Protein AF-A0A2G9QKN9-F1 (afdb_monomer)

Foldseek 3Di:
DDDDDDDDPPPPDDPDPPPPPPPPPPPPPLPQQLVLAADEDADAPCVVCVVDVPVVLVVQDFAFWGDDDDPVCNVLLCDLLNNHPVHDPVSVVVNSVVSCVVVVHDGDDLVPDPCSVVRPDDDDNGADDPPDATRWRADPVVRDIDHDPDPVSVVVRVD

Nearest PDB structures (foldseek):
  7odr-assembly1_M  TM=9.912E-01  e=1.711E-17  Homo sapiens
  7nsi-assembly1_BP  TM=9.929E-01  e=1.606E-17  Sus scrofa
  7po4-assembly1_M  TM=9.921E-01  e=2.665E-17  Homo sapiens
  8qu1-assembly1_M  TM=9.865E-01  e=8.329E-17  Homo sapiens
  7oi6-assembly1_M  TM=9.690E-01  e=7.006E-15  Homo sapiens

Solvent-accessible surface area (backbone atoms only — not comparable to full-atom values): 10171 Å² total; per-residue (Å²): 137,86,82,85,82,81,82,81,81,78,81,78,77,74,77,82,73,78,65,83,73,76,73,74,74,71,77,86,64,83,66,43,58,79,66,74,48,79,74,72,40,77,80,70,79,63,53,65,52,73,78,43,46,67,74,46,40,74,68,63,53,52,40,64,62,48,59,78,65,58,77,88,47,41,65,55,33,41,28,29,87,59,28,13,70,70,23,58,69,69,53,30,55,50,40,52,53,53,50,26,64,74,72,71,50,82,76,68,69,55,88,78,42,92,57,35,72,69,60,68,64,75,75,56,85,42,40,73,52,87,98,45,63,40,52,30,27,47,41,76,89,79,72,43,76,47,71,76,79,53,66,69,58,49,53,60,53,74,101

Organism: Aquarana catesbeiana (NCBI:txid8400)

pLDDT: mean 78.89, std 21.19, range [27.64, 96.06]

Radius of gyration: 26.91 Å; Cα contacts (8 Å, |Δi|>4): 156; chains: 1; bounding box: 87×77×47 Å

Structure (mmCIF, N/CA/C/O backbone):
data_AF-A0A2G9QKN9-F1
#
_entry.id   AF-A0A2G9QKN9-F1
#
loop_
_atom_site.group_PDB
_atom_site.id
_atom_site.type_symbol
_atom_site.label_atom_id
_atom_site.label_alt_id
_atom_site.label_comp_id
_atom_site.label_asym_id
_atom_site.label_entity_id
_atom_site.label_seq_id
_atom_site.pdbx_PDB_ins_code
_atom_site.Cartn_x
_atom_site.Cartn_y
_atom_site.Cartn_z
_atom_site.occupancy
_atom_site.B_iso_or_equiv
_atom_site.auth_seq_id
_atom_site.auth_comp_id
_atom_site.auth_asym_id
_atom_site.auth_atom_id
_atom_site.pdbx_PDB_model_num
ATOM 1 N N . MET A 1 1 ? -65.968 -63.679 -9.920 1.00 41.06 1 MET A N 1
ATOM 2 C CA . MET A 1 1 ? -64.923 -63.688 -10.962 1.00 41.06 1 MET A CA 1
ATOM 3 C C . MET A 1 1 ? -64.240 -62.343 -10.921 1.00 41.06 1 MET A C 1
ATOM 5 O O . MET A 1 1 ? -64.915 -61.335 -10.775 1.00 41.06 1 MET A O 1
ATOM 9 N N . GLU A 1 2 ? -62.922 -62.396 -10.865 1.00 38.06 2 GLU A N 1
ATOM 10 C CA . GLU A 1 2 ? -62.034 -61.396 -10.285 1.00 38.06 2 GLU A CA 1
ATOM 11 C C . GLU A 1 2 ? -61.838 -60.177 -11.191 1.00 38.06 2 GLU A C 1
ATOM 13 O O . GLU A 1 2 ? -61.747 -60.304 -12.410 1.00 38.06 2 GLU A O 1
ATOM 18 N N . MET A 1 3 ? -61.759 -58.997 -10.576 1.00 44.12 3 MET A N 1
ATOM 19 C CA . MET A 1 3 ? -61.307 -57.759 -11.209 1.00 44.12 3 MET A CA 1
ATOM 20 C C . MET A 1 3 ? -59.792 -57.645 -10.976 1.00 44.12 3 MET A C 1
ATOM 22 O O . MET A 1 3 ? -59.389 -57.596 -9.812 1.00 44.12 3 MET A O 1
ATOM 26 N N . PRO A 1 4 ? -58.938 -57.595 -12.012 1.00 44.91 4 PRO A N 1
ATOM 27 C CA . PRO A 1 4 ? -57.521 -57.314 -11.827 1.00 44.91 4 PRO A CA 1
ATOM 28 C C . PRO A 1 4 ? -57.275 -55.806 -11.693 1.00 44.91 4 PRO A C 1
ATOM 30 O O . PRO A 1 4 ? -57.721 -55.003 -12.513 1.00 44.91 4 PRO A O 1
ATOM 33 N N . GLY A 1 5 ? -56.561 -55.448 -10.626 1.00 40.72 5 GLY A N 1
ATOM 34 C CA . GLY A 1 5 ? -56.179 -54.087 -10.280 1.00 40.72 5 GLY A CA 1
ATOM 35 C C . GLY A 1 5 ? -55.154 -53.481 -11.237 1.00 40.72 5 GLY A C 1
ATOM 36 O O . GLY A 1 5 ? -54.143 -54.096 -11.573 1.00 40.72 5 GLY A O 1
ATOM 37 N N . SER A 1 6 ? -55.404 -52.234 -11.625 1.00 38.19 6 SER A N 1
ATOM 38 C CA . SER A 1 6 ? -54.417 -51.337 -12.214 1.00 38.19 6 SER A CA 1
ATOM 39 C C . SER A 1 6 ? -53.722 -50.563 -11.096 1.00 38.19 6 SER A C 1
ATOM 41 O O . SER A 1 6 ? -54.360 -49.874 -10.303 1.00 38.19 6 SER A O 1
ATOM 43 N N . MET A 1 7 ? -52.407 -50.741 -11.032 1.00 37.62 7 MET A N 1
ATOM 44 C CA . MET A 1 7 ? -51.486 -50.144 -10.075 1.00 37.62 7 MET A CA 1
ATOM 45 C C . MET A 1 7 ? -51.423 -48.620 -10.266 1.00 37.62 7 MET A C 1
ATOM 47 O O . MET A 1 7 ? -50.985 -48.142 -11.309 1.00 37.62 7 MET A O 1
ATOM 51 N N . GLU A 1 8 ? -51.835 -47.866 -9.249 1.00 38.75 8 GLU A N 1
ATOM 52 C CA . GLU A 1 8 ? -51.516 -46.443 -9.099 1.00 38.75 8 GLU A CA 1
ATOM 53 C C . GLU A 1 8 ? -50.019 -46.325 -8.770 1.00 38.75 8 GLU A C 1
ATOM 55 O O . GLU A 1 8 ? -49.565 -46.733 -7.698 1.00 38.75 8 GLU A O 1
ATOM 60 N N . ALA A 1 9 ? -49.227 -45.812 -9.713 1.00 37.78 9 ALA A N 1
ATOM 61 C CA . ALA A 1 9 ? -47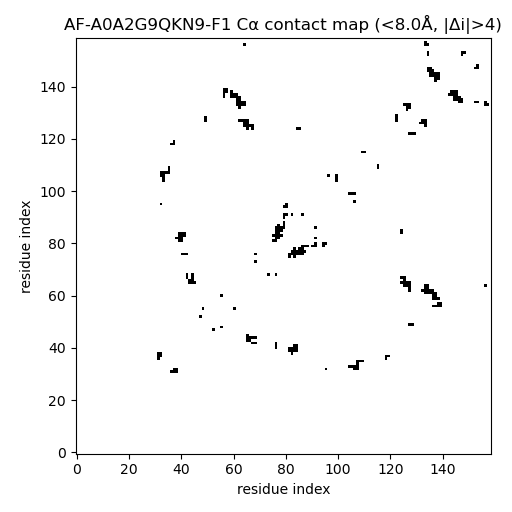.825 -45.490 -9.489 1.00 37.78 9 ALA A CA 1
ATOM 62 C C . ALA A 1 9 ? -47.736 -44.196 -8.667 1.00 37.78 9 ALA A C 1
ATOM 64 O O . ALA A 1 9 ? -47.775 -43.091 -9.208 1.00 37.78 9 ALA A O 1
ATOM 65 N N . GLY A 1 10 ? -47.618 -44.339 -7.347 1.00 34.16 10 GLY A N 1
ATOM 66 C CA . GLY A 1 10 ? -47.236 -43.248 -6.459 1.00 34.16 10 GLY A CA 1
ATOM 67 C C . GLY A 1 10 ? -45.831 -42.758 -6.806 1.00 34.16 10 GLY A C 1
ATOM 68 O O . GLY A 1 10 ? -44.840 -43.399 -6.466 1.00 34.16 10 GLY A O 1
ATOM 69 N N . LEU A 1 11 ? -45.740 -41.619 -7.490 1.00 35.31 11 LEU A N 1
ATOM 70 C CA . LEU A 1 11 ? -44.517 -40.823 -7.561 1.00 35.31 11 LEU A CA 1
ATOM 71 C C . LEU A 1 11 ? -44.328 -40.153 -6.198 1.00 35.31 11 LEU A C 1
ATOM 73 O O . LEU A 1 11 ? -44.856 -39.077 -5.923 1.00 35.31 11 LEU A O 1
ATOM 77 N N . GLU A 1 12 ? -43.599 -40.838 -5.327 1.00 33.47 12 GLU A N 1
ATOM 78 C CA . GLU A 1 12 ? -43.086 -40.289 -4.081 1.00 33.47 12 GLU A CA 1
ATOM 79 C C . GLU A 1 12 ? -42.063 -39.200 -4.443 1.00 33.47 12 GLU A C 1
ATOM 81 O O . GLU A 1 12 ? -40.955 -39.477 -4.901 1.00 33.47 12 GLU A O 1
ATOM 86 N N . VAL A 1 13 ? -42.477 -37.935 -4.343 1.00 44.78 13 VAL A N 1
ATOM 87 C CA . VAL A 1 13 ? -41.585 -36.788 -4.531 1.00 44.78 13 VAL A CA 1
ATOM 88 C C . VAL A 1 13 ? -40.641 -36.760 -3.324 1.00 44.78 13 VAL A C 1
ATOM 90 O O . VAL A 1 13 ? -41.127 -36.595 -2.201 1.00 44.78 13 VAL A O 1
ATOM 93 N N . PRO A 1 14 ? -39.318 -36.934 -3.495 1.00 42.03 14 PRO A N 1
ATOM 94 C CA . PRO A 1 14 ? -38.399 -36.879 -2.369 1.00 42.03 14 PRO A CA 1
ATOM 95 C C . PRO A 1 14 ? -38.423 -35.470 -1.754 1.00 42.03 14 PRO A C 1
ATOM 97 O O . PRO A 1 14 ? -38.566 -34.486 -2.490 1.00 42.03 14 PRO A O 1
ATOM 100 N N . PRO A 1 15 ? -38.284 -35.334 -0.421 1.00 39.28 15 PRO A N 1
ATOM 101 C CA . PRO A 1 15 ? -38.211 -34.027 0.211 1.00 39.28 15 PRO A CA 1
ATOM 102 C C . PRO A 1 15 ? -37.062 -33.236 -0.407 1.00 39.28 15 PRO A C 1
ATOM 104 O O . PRO A 1 15 ? -35.957 -33.759 -0.548 1.00 39.28 15 PRO A O 1
ATOM 107 N N . LEU A 1 16 ? -37.326 -31.977 -0.764 1.00 40.88 16 LEU A N 1
ATOM 108 C CA . LEU A 1 16 ? -36.292 -31.009 -1.105 1.00 40.88 16 LEU A CA 1
ATOM 109 C C . LEU A 1 16 ? -35.289 -30.979 0.049 1.00 40.88 16 LEU A C 1
ATOM 111 O O . LEU A 1 16 ? -35.569 -30.400 1.102 1.00 40.88 16 LEU A O 1
ATOM 115 N N . GLU A 1 17 ? -34.144 -31.635 -0.140 1.00 33.62 17 GLU A N 1
ATOM 116 C CA . GLU A 1 17 ? -33.001 -31.496 0.742 1.00 33.62 17 GLU A CA 1
ATOM 117 C C . GLU A 1 17 ? -32.676 -30.007 0.790 1.00 33.62 17 GLU A C 1
ATOM 119 O O . GLU A 1 17 ? -32.201 -29.408 -0.177 1.00 33.62 17 GLU A O 1
ATOM 124 N N . SER A 1 18 ? -33.000 -29.383 1.922 1.00 37.75 18 SER A N 1
ATOM 125 C CA . SER A 1 18 ? -32.500 -28.065 2.253 1.00 37.75 18 SER A CA 1
ATOM 126 C C . SER A 1 18 ? -30.984 -28.177 2.216 1.00 37.75 18 SER A C 1
ATOM 128 O O . SER A 1 18 ? -30.388 -28.789 3.110 1.00 37.75 18 SER A O 1
ATOM 130 N N . GLY A 1 19 ? -30.391 -27.647 1.145 1.00 35.16 19 GLY A N 1
ATOM 131 C CA . GLY A 1 19 ? -28.952 -27.630 0.947 1.00 35.16 19 GLY A CA 1
ATOM 132 C C . GLY A 1 19 ? -28.244 -27.100 2.195 1.00 35.16 19 GLY A C 1
ATOM 133 O O . GLY A 1 19 ? -28.862 -26.391 3.002 1.00 35.16 19 GLY A O 1
ATOM 134 N N . PRO A 1 20 ? -26.963 -27.454 2.393 1.00 34.56 20 PRO A N 1
ATOM 135 C CA . PRO A 1 20 ? -26.213 -27.030 3.561 1.00 34.56 20 PRO A CA 1
ATOM 136 C C . PRO A 1 20 ? -26.342 -25.517 3.670 1.00 34.56 20 PRO A C 1
ATOM 138 O O . PRO A 1 20 ? -25.863 -24.805 2.791 1.00 34.56 20 PRO A O 1
ATOM 141 N N . LYS A 1 21 ? -27.032 -25.041 4.717 1.00 35.66 21 LYS A N 1
ATOM 142 C CA . LYS A 1 21 ? -27.042 -23.626 5.081 1.00 35.66 21 LYS A CA 1
ATOM 143 C C . LYS A 1 21 ? -25.591 -23.205 5.042 1.00 35.66 21 LYS A C 1
ATOM 145 O O . LYS A 1 21 ? -24.803 -23.778 5.803 1.00 35.66 21 LYS A O 1
ATOM 150 N N . ASP A 1 22 ? -25.263 -22.313 4.109 1.00 31.72 22 ASP A N 1
ATOM 151 C CA . ASP A 1 22 ? -23.931 -21.762 3.950 1.00 31.72 22 ASP A CA 1
ATOM 152 C C . ASP A 1 22 ? -23.429 -21.473 5.350 1.00 31.72 22 ASP A C 1
ATOM 154 O O . ASP A 1 22 ? -23.999 -20.649 6.073 1.00 31.72 22 ASP A O 1
ATOM 158 N N . LYS A 1 23 ? -22.454 -22.274 5.793 1.00 29.70 23 LYS A N 1
ATOM 159 C CA . LYS A 1 23 ? -21.815 -22.053 7.075 1.00 29.70 23 LYS A CA 1
ATOM 160 C C . LYS A 1 23 ? -21.222 -20.671 6.926 1.00 29.70 23 LYS A C 1
ATOM 162 O O . LYS A 1 23 ? -20.197 -20.527 6.262 1.00 29.70 23 LYS A O 1
ATOM 167 N N . ALA A 1 24 ? -21.900 -19.674 7.492 1.00 30.64 24 ALA A N 1
ATOM 168 C CA . ALA A 1 24 ? -21.329 -18.376 7.744 1.00 30.64 24 ALA A CA 1
ATOM 169 C C . ALA A 1 24 ? -19.977 -18.681 8.374 1.00 30.64 24 ALA A C 1
ATOM 171 O O . ALA A 1 24 ? -19.898 -19.271 9.454 1.00 30.64 24 ALA A O 1
ATOM 172 N N . HIS A 1 25 ? -18.922 -18.442 7.602 1.00 32.69 25 HIS A N 1
ATOM 173 C CA . HIS A 1 25 ? -17.571 -18.626 8.067 1.00 32.69 25 HIS A CA 1
ATOM 174 C C . HIS A 1 25 ? -17.416 -17.591 9.169 1.00 32.69 25 HIS A C 1
ATOM 176 O O . HIS A 1 25 ? -17.259 -16.405 8.883 1.00 32.69 25 HIS A O 1
ATOM 182 N N . GLU A 1 26 ? -17.579 -18.023 10.420 1.00 27.64 26 GLU A N 1
ATOM 183 C CA . GLU A 1 26 ? -17.250 -17.198 11.570 1.00 27.64 26 GLU A CA 1
ATOM 184 C C . GLU A 1 26 ? -15.849 -16.629 11.324 1.00 27.64 26 GLU A C 1
ATOM 186 O O . GLU A 1 26 ? -14.930 -17.401 11.012 1.00 27.64 26 GLU A O 1
ATOM 191 N N . PRO A 1 27 ? -15.671 -15.299 11.394 1.00 37.28 27 PRO A N 1
ATOM 192 C CA . PRO A 1 27 ? -14.383 -14.701 11.113 1.00 37.28 27 PRO A CA 1
ATOM 193 C C . PRO A 1 27 ? -13.387 -15.253 12.130 1.00 37.28 27 PRO A C 1
ATOM 195 O O . PRO A 1 27 ? -13.551 -15.078 13.339 1.00 37.28 27 PRO A O 1
ATOM 198 N N . LYS A 1 28 ? -12.336 -15.929 11.660 1.00 35.56 28 LYS A N 1
ATOM 199 C CA . LYS A 1 28 ? -11.253 -16.473 12.499 1.00 35.56 28 LYS A CA 1
ATOM 200 C C . LYS A 1 28 ? -10.355 -15.374 13.109 1.00 35.56 28 LYS A C 1
ATOM 202 O O . LYS A 1 28 ? -9.220 -15.648 13.495 1.00 35.56 28 LYS A O 1
ATOM 207 N N . ASP A 1 29 ? -10.861 -14.151 13.233 1.00 46.59 29 ASP A N 1
ATOM 208 C CA . ASP A 1 29 ? -10.096 -12.922 13.468 1.00 46.59 29 ASP A CA 1
ATOM 209 C C . ASP A 1 29 ? -9.797 -12.655 14.955 1.00 46.59 29 ASP A C 1
ATOM 211 O O . ASP A 1 29 ? -8.996 -11.789 15.297 1.00 46.59 29 ASP A O 1
ATOM 215 N N . ASN A 1 30 ? -10.375 -13.431 15.875 1.00 46.06 30 ASN A N 1
ATOM 216 C CA . ASN A 1 30 ? -10.334 -13.100 17.306 1.00 46.06 30 ASN A CA 1
ATOM 217 C C . ASN A 1 30 ? -8.981 -13.369 18.006 1.00 46.06 30 ASN A C 1
ATOM 219 O O . ASN A 1 30 ? -8.830 -13.036 19.179 1.00 46.06 30 ASN A O 1
ATOM 223 N N . LYS A 1 31 ? -7.989 -13.980 17.339 1.00 48.22 31 LYS A N 1
ATOM 224 C CA . LYS A 1 31 ? -6.685 -14.332 17.955 1.00 48.22 31 LYS A CA 1
ATOM 225 C C . LYS A 1 31 ? -5.519 -13.416 17.573 1.00 48.22 31 LYS A C 1
ATOM 227 O O . LYS A 1 31 ? -4.433 -13.572 18.125 1.00 48.22 31 LYS A O 1
ATOM 232 N N . THR A 1 32 ? -5.687 -12.502 16.619 1.00 56.59 32 THR A N 1
ATOM 233 C CA . THR A 1 32 ? -4.574 -11.650 16.162 1.00 56.59 32 THR A CA 1
ATOM 234 C C . THR A 1 32 ? -4.328 -10.461 17.089 1.00 56.59 32 THR A C 1
ATOM 236 O O . THR A 1 32 ? -3.174 -10.138 17.363 1.00 56.59 32 THR A O 1
ATOM 239 N N . ASP A 1 33 ? -5.384 -9.867 17.649 1.00 58.69 33 ASP A N 1
ATOM 240 C CA . ASP A 1 33 ? -5.257 -8.674 18.505 1.00 58.69 33 ASP A CA 1
ATOM 241 C C . ASP A 1 33 ? -4.656 -8.972 19.871 1.00 58.69 33 ASP A C 1
ATOM 243 O O . ASP A 1 33 ? -3.989 -8.124 20.459 1.00 58.69 33 ASP A O 1
ATOM 247 N N . THR A 1 34 ? -4.855 -10.194 20.356 1.00 60.97 34 THR A N 1
ATOM 248 C CA . THR A 1 34 ? -4.303 -10.670 21.625 1.00 60.97 34 THR A CA 1
ATOM 249 C C . THR A 1 34 ? -2.793 -10.902 21.566 1.00 60.97 34 THR A C 1
ATOM 251 O O . THR A 1 34 ? -2.164 -11.017 22.611 1.00 60.97 34 THR A O 1
ATOM 254 N N . GLN A 1 35 ? -2.191 -10.946 20.370 1.00 64.50 35 GLN A N 1
ATOM 255 C CA . GLN A 1 35 ? -0.758 -11.204 20.165 1.00 64.50 35 GLN A CA 1
ATOM 256 C C . GLN A 1 35 ? 0.014 -9.989 19.627 1.00 64.50 35 GLN A C 1
ATOM 258 O O . GLN A 1 35 ? 1.051 -10.165 18.996 1.00 64.50 35 GLN A O 1
ATOM 263 N N . ASN A 1 36 ? -0.498 -8.771 19.832 1.00 66.62 36 ASN A N 1
ATOM 264 C CA . ASN A 1 36 ? 0.102 -7.530 19.328 1.00 66.62 36 ASN A CA 1
ATOM 265 C C . ASN A 1 36 ? 0.330 -7.510 17.801 1.00 66.62 36 ASN A C 1
ATOM 267 O O . ASN A 1 36 ? 1.303 -6.950 17.304 1.00 66.62 36 ASN A O 1
ATOM 271 N N . LYS A 1 37 ? -0.560 -8.149 17.030 1.00 75.44 37 LYS A N 1
ATOM 272 C CA . LYS A 1 37 ? -0.439 -8.224 15.566 1.00 75.44 37 LYS A CA 1
ATOM 273 C C . LYS A 1 37 ? -1.339 -7.196 14.898 1.00 75.44 37 LYS A C 1
ATOM 275 O O . LYS A 1 37 ? -2.512 -7.068 15.248 1.00 75.44 37 LYS A O 1
ATOM 280 N N . PHE A 1 38 ? -0.811 -6.512 13.885 1.00 78.44 38 PHE A N 1
ATOM 281 C CA . PHE A 1 38 ? -1.618 -5.686 12.992 1.00 78.44 38 PHE A CA 1
ATOM 282 C C . PHE A 1 38 ? -2.260 -6.570 11.916 1.00 78.44 38 PHE A C 1
ATOM 284 O O . PHE A 1 38 ? -1.590 -7.379 11.274 1.00 78.44 38 PHE A O 1
ATOM 291 N N . CYS A 1 39 ? -3.570 -6.439 11.728 1.00 76.62 39 CYS A N 1
ATOM 292 C CA . CYS A 1 39 ? -4.319 -7.178 10.718 1.00 76.62 39 CYS A CA 1
ATOM 293 C C . CYS A 1 39 ? -5.028 -6.177 9.811 1.00 76.62 39 CYS A C 1
ATOM 295 O O . CYS A 1 39 ? -5.717 -5.287 10.305 1.00 76.62 39 CYS A O 1
ATOM 297 N N . GLN A 1 40 ? -4.861 -6.329 8.500 1.00 82.56 40 GLN A N 1
ATOM 298 C CA . GLN A 1 40 ? -5.466 -5.458 7.502 1.00 82.56 40 GLN A CA 1
ATOM 299 C C . GLN A 1 40 ? -5.964 -6.298 6.333 1.00 82.56 40 GLN A C 1
ATOM 301 O O . GLN A 1 40 ? -5.249 -7.174 5.839 1.00 82.56 40 GLN A O 1
ATOM 306 N N . THR A 1 41 ? -7.174 -6.010 5.866 1.00 84.25 41 THR A N 1
ATOM 307 C CA . THR A 1 41 ? -7.735 -6.650 4.677 1.00 84.25 41 THR A CA 1
ATOM 308 C C . THR A 1 41 ? -7.439 -5.796 3.448 1.00 84.25 41 THR A C 1
ATOM 310 O O . THR A 1 41 ? -7.592 -4.577 3.462 1.00 84.25 41 THR A O 1
ATOM 313 N N . CYS A 1 42 ? -6.975 -6.426 2.369 1.00 84.44 42 CYS A N 1
ATOM 314 C CA . CYS A 1 42 ? -6.605 -5.750 1.128 1.00 84.44 42 CYS A CA 1
ATOM 315 C C . CYS A 1 42 ? -7.194 -6.494 -0.069 1.00 84.44 42 CYS A C 1
ATOM 317 O O . CYS A 1 42 ? -7.144 -7.724 -0.123 1.00 84.44 42 CYS A O 1
ATOM 319 N N . PHE A 1 43 ? -7.734 -5.744 -1.029 1.00 87.62 43 PHE A N 1
ATOM 320 C CA . PHE A 1 43 ? -8.170 -6.294 -2.304 1.00 87.62 43 PHE A CA 1
ATOM 321 C C . PHE A 1 43 ? -6.983 -6.445 -3.260 1.00 87.62 43 PHE A C 1
ATOM 323 O O . PHE A 1 43 ? -6.191 -5.518 -3.445 1.00 87.62 43 PHE A O 1
ATOM 330 N N . ILE A 1 44 ? -6.868 -7.611 -3.896 1.00 83.69 44 ILE A N 1
ATOM 331 C CA . ILE A 1 44 ? -5.792 -7.914 -4.841 1.00 83.69 44 ILE A CA 1
ATOM 332 C C . ILE A 1 44 ? -6.417 -8.362 -6.162 1.00 83.69 44 ILE A C 1
ATOM 334 O O . ILE A 1 44 ? -6.888 -9.486 -6.285 1.00 83.69 44 ILE A O 1
ATOM 338 N N . SER A 1 45 ? -6.377 -7.486 -7.166 1.00 75.50 45 SER A N 1
ATOM 339 C CA . SER A 1 45 ? -6.877 -7.773 -8.521 1.00 75.50 45 SER A CA 1
ATOM 340 C C . SER A 1 45 ? -5.928 -8.646 -9.349 1.00 75.50 45 SER A C 1
ATOM 342 O O . SER A 1 45 ? -6.372 -9.475 -10.131 1.00 75.50 45 SER A O 1
ATOM 344 N N . LEU A 1 46 ? -4.613 -8.484 -9.178 1.00 79.06 46 LEU A N 1
ATOM 345 C CA . LEU A 1 46 ? -3.575 -9.173 -9.957 1.00 79.06 46 LEU A CA 1
ATOM 346 C C . LEU A 1 46 ? -2.775 -10.139 -9.074 1.00 79.06 46 LEU A C 1
ATOM 348 O O . LEU A 1 46 ? -1.564 -9.986 -8.893 1.00 79.06 46 LEU A O 1
ATOM 352 N N . ALA A 1 47 ? -3.458 -11.126 -8.493 1.00 83.75 47 ALA A N 1
ATOM 353 C CA . ALA A 1 47 ? -2.851 -12.059 -7.542 1.00 83.75 47 ALA A CA 1
ATOM 354 C C . ALA A 1 47 ? -1.657 -12.828 -8.136 1.00 83.75 47 ALA A C 1
ATOM 356 O O . ALA A 1 47 ? -0.656 -13.035 -7.454 1.00 83.75 47 ALA A O 1
ATOM 357 N N . GLU A 1 48 ? -1.702 -13.169 -9.426 1.00 86.19 48 GLU A N 1
ATOM 358 C CA . GLU A 1 48 ? -0.634 -13.917 -10.102 1.00 86.19 48 GLU A CA 1
ATOM 359 C C . GLU A 1 48 ? 0.735 -13.226 -10.033 1.00 86.19 48 GLU A C 1
ATOM 361 O O . GLU A 1 48 ? 1.754 -13.891 -9.842 1.00 86.19 48 GLU A O 1
ATOM 366 N N . ILE A 1 49 ? 0.760 -11.894 -10.150 1.00 88.56 49 ILE A N 1
ATOM 367 C CA . ILE A 1 49 ? 1.995 -11.095 -10.114 1.00 88.56 49 ILE A CA 1
ATOM 368 C C . ILE A 1 49 ? 2.619 -11.135 -8.713 1.00 88.56 49 ILE A C 1
ATOM 370 O O . ILE A 1 49 ? 3.839 -11.194 -8.578 1.00 88.56 49 ILE A O 1
ATOM 374 N N . LEU A 1 50 ? 1.783 -11.137 -7.671 1.00 87.62 50 LEU A N 1
ATOM 375 C CA . LEU A 1 50 ? 2.217 -11.228 -6.277 1.00 87.62 50 LEU A CA 1
ATOM 376 C C . LEU A 1 50 ? 2.677 -12.639 -5.907 1.00 87.62 50 LEU A C 1
ATOM 378 O O . LEU A 1 50 ? 3.682 -12.788 -5.219 1.00 87.62 50 LEU A O 1
ATOM 382 N N . CYS A 1 51 ? 1.972 -13.669 -6.378 1.00 90.00 51 CYS A N 1
ATOM 383 C CA . CYS A 1 51 ? 2.320 -15.060 -6.097 1.00 90.00 51 CYS A CA 1
ATOM 384 C C . CYS A 1 51 ? 3.585 -15.509 -6.840 1.00 90.00 51 CYS A C 1
ATOM 386 O O . CYS A 1 51 ? 4.356 -16.308 -6.314 1.00 90.00 51 CYS A O 1
ATOM 388 N N . LYS A 1 52 ? 3.799 -15.026 -8.072 1.00 91.44 52 LYS A N 1
ATOM 389 C CA . L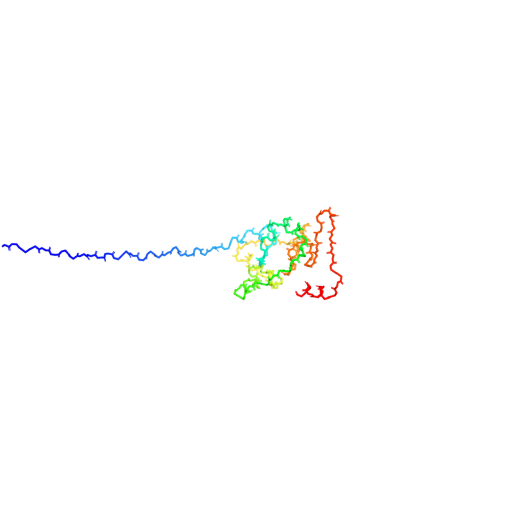YS A 1 52 ? 4.934 -15.406 -8.925 1.00 91.44 52 LYS A CA 1
ATOM 390 C C . LYS A 1 52 ? 5.644 -14.155 -9.469 1.00 91.44 52 LYS A C 1
ATOM 392 O O . LYS A 1 52 ? 5.539 -13.860 -10.663 1.00 91.44 52 LYS A O 1
ATOM 397 N N . PRO A 1 53 ? 6.414 -13.439 -8.627 1.00 91.31 53 PRO A N 1
ATOM 398 C CA . PRO A 1 53 ? 7.064 -12.191 -9.026 1.00 91.31 53 PRO A CA 1
ATOM 399 C C . PRO A 1 53 ? 8.246 -12.408 -9.981 1.00 91.31 53 PRO A C 1
ATOM 401 O O . PRO A 1 53 ? 8.439 -11.632 -10.914 1.00 91.31 53 PRO A O 1
ATOM 404 N N . VAL A 1 54 ? 9.017 -13.490 -9.814 1.00 91.31 54 VAL A N 1
ATOM 405 C CA . VAL A 1 54 ? 10.220 -13.748 -10.631 1.00 91.31 54 VAL A CA 1
ATOM 406 C C . VAL A 1 54 ? 9.881 -13.894 -12.124 1.00 91.31 54 VAL A C 1
ATOM 408 O O . VAL A 1 54 ? 10.459 -13.159 -12.928 1.00 91.31 54 VAL A O 1
ATOM 411 N N . PRO A 1 55 ? 8.899 -14.728 -12.535 1.00 92.31 55 PRO A N 1
ATOM 412 C CA . PRO A 1 55 ? 8.485 -14.791 -13.936 1.00 92.31 55 PRO A CA 1
ATOM 413 C C . PRO A 1 55 ? 7.874 -13.491 -14.467 1.00 92.31 55 PRO A C 1
ATOM 415 O O . PRO A 1 55 ? 7.774 -13.324 -15.679 1.00 92.31 55 PRO A O 1
ATOM 418 N N . PHE A 1 56 ? 7.392 -12.594 -13.604 1.00 91.81 56 PHE A N 1
ATOM 419 C CA . PHE A 1 56 ? 6.890 -11.286 -14.023 1.00 91.81 56 PHE A CA 1
ATOM 420 C C . PHE A 1 56 ? 8.047 -10.327 -14.330 1.00 91.81 56 PHE A C 1
ATOM 422 O O . PHE A 1 56 ? 8.072 -9.744 -15.413 1.00 91.81 56 PHE A O 1
ATOM 429 N N . PHE A 1 57 ? 9.042 -10.229 -13.444 1.00 92.12 57 PHE A N 1
ATOM 430 C CA . PHE A 1 57 ? 10.201 -9.355 -13.652 1.00 92.12 57 PHE A CA 1
ATOM 431 C C . PHE A 1 57 ? 11.057 -9.774 -14.852 1.00 92.12 57 PHE A C 1
ATOM 433 O O . PHE A 1 57 ? 11.562 -8.915 -15.568 1.00 92.12 57 PHE A O 1
ATOM 440 N N . MET A 1 58 ? 11.126 -11.073 -15.163 1.00 91.19 58 MET A N 1
ATOM 441 C CA . MET A 1 58 ? 11.799 -11.564 -16.376 1.00 91.19 58 MET A CA 1
ATOM 442 C C . MET A 1 58 ? 11.155 -11.078 -17.684 1.00 91.19 58 MET A C 1
ATOM 444 O O . MET A 1 58 ? 11.815 -11.057 -18.717 1.00 91.19 58 MET A O 1
ATOM 448 N N . ARG A 1 59 ? 9.882 -10.658 -17.667 1.00 90.69 59 ARG A N 1
ATOM 449 C CA . ARG A 1 59 ? 9.204 -10.116 -18.859 1.00 90.69 59 ARG A CA 1
ATOM 450 C C . ARG A 1 59 ? 9.587 -8.663 -19.152 1.00 90.69 59 ARG A C 1
ATOM 452 O O . ARG A 1 59 ? 9.150 -8.141 -20.172 1.00 90.69 59 ARG A O 1
ATOM 459 N N . GLY A 1 60 ? 10.314 -7.992 -18.252 1.00 89.38 60 GLY A N 1
ATOM 460 C CA . GLY A 1 60 ? 10.718 -6.591 -18.420 1.00 89.38 60 GLY A CA 1
ATOM 461 C C . GLY A 1 60 ? 9.554 -5.594 -18.437 1.00 89.38 60 GLY A C 1
ATOM 462 O O . GLY A 1 60 ? 9.699 -4.487 -18.947 1.00 89.38 60 GLY A O 1
ATOM 463 N N . LYS A 1 61 ? 8.382 -5.973 -17.910 1.00 91.75 61 LYS A N 1
ATOM 464 C CA . LYS A 1 61 ? 7.216 -5.082 -17.833 1.00 91.75 61 LYS A CA 1
ATOM 465 C C . LYS A 1 61 ? 7.312 -4.165 -16.604 1.00 91.75 61 LYS A C 1
ATOM 467 O O . LYS A 1 61 ? 7.788 -4.618 -15.560 1.00 91.75 61 LYS A O 1
ATOM 472 N N . PRO A 1 62 ? 6.834 -2.908 -16.690 1.00 93.19 62 PRO A N 1
ATOM 473 C CA 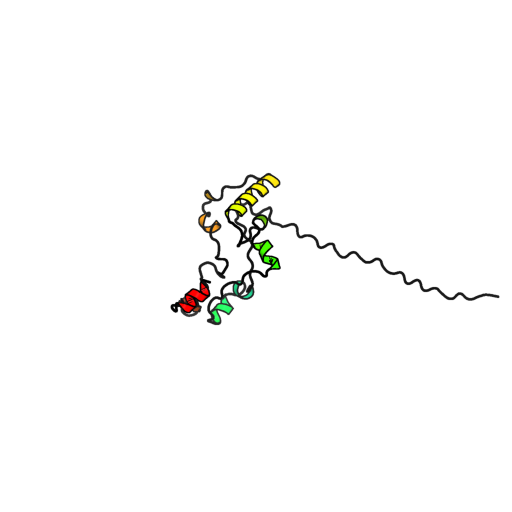. PRO A 1 62 ? 6.733 -2.039 -15.524 1.00 93.19 62 PRO A CA 1
ATOM 474 C C . PRO A 1 62 ? 5.724 -2.600 -14.520 1.00 93.19 62 PRO A C 1
ATOM 476 O O . PRO A 1 62 ? 4.738 -3.236 -14.899 1.00 93.19 62 PRO A O 1
ATOM 479 N N . ILE A 1 63 ? 5.962 -2.351 -13.233 1.00 93.38 63 ILE A N 1
ATOM 480 C CA . ILE A 1 63 ? 5.059 -2.769 -12.157 1.00 93.38 63 ILE A CA 1
ATOM 481 C C . ILE A 1 63 ? 3.710 -2.050 -12.329 1.00 93.38 63 ILE A C 1
ATOM 483 O O . ILE A 1 63 ? 3.675 -0.818 -12.279 1.00 93.38 63 ILE A O 1
ATOM 487 N N . PRO A 1 64 ? 2.591 -2.773 -12.505 1.00 92.69 64 PRO A N 1
ATOM 488 C CA . PRO A 1 64 ? 1.282 -2.146 -12.610 1.00 92.69 64 PRO A CA 1
ATOM 489 C C . PRO A 1 64 ? 0.810 -1.629 -11.246 1.00 92.69 64 PRO A C 1
ATOM 491 O O . PRO A 1 64 ? 1.166 -2.173 -10.196 1.00 92.69 64 PRO A O 1
ATOM 494 N N . LYS A 1 65 ? -0.046 -0.604 -11.262 1.00 91.75 65 LYS A N 1
ATOM 495 C CA . LYS A 1 65 ? -0.780 -0.163 -10.071 1.00 91.75 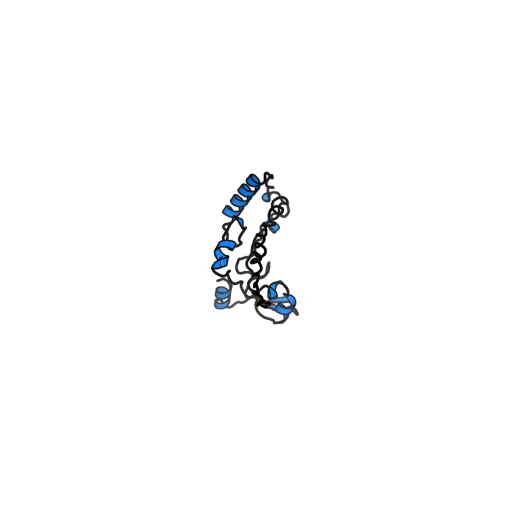65 LYS A CA 1
ATOM 496 C C . LYS A 1 65 ? -1.972 -1.079 -9.789 1.00 91.75 65 LYS A C 1
ATOM 498 O O . LYS A 1 65 ? -2.571 -1.631 -10.711 1.00 91.75 65 LYS A O 1
ATOM 503 N N . ARG A 1 66 ? -2.330 -1.236 -8.513 1.00 90.38 66 ARG A N 1
ATOM 504 C CA . ARG A 1 66 ? -3.518 -1.995 -8.100 1.00 90.38 66 ARG A CA 1
ATOM 505 C C . ARG A 1 66 ? -4.798 -1.293 -8.541 1.00 90.38 66 ARG A C 1
ATOM 507 O O . ARG A 1 66 ? -4.948 -0.073 -8.408 1.00 90.38 66 ARG A O 1
ATOM 514 N N . MET A 1 67 ? -5.747 -2.099 -9.002 1.00 89.69 67 MET A N 1
ATOM 515 C CA . MET A 1 67 ? -7.120 -1.653 -9.217 1.00 89.69 67 MET A CA 1
ATOM 516 C C . MET A 1 67 ? -7.872 -1.602 -7.887 1.00 89.69 67 MET A C 1
ATOM 518 O O . MET A 1 67 ? -7.590 -2.392 -6.982 1.00 89.69 67 MET A O 1
ATOM 522 N N . LEU A 1 68 ? -8.815 -0.666 -7.789 1.00 89.88 68 LEU A N 1
ATOM 523 C CA . LEU A 1 68 ? -9.754 -0.609 -6.672 1.00 89.88 68 LEU A CA 1
ATOM 524 C C . LEU A 1 68 ? -10.699 -1.820 -6.719 1.00 89.88 68 LEU A C 1
ATOM 526 O O . LEU A 1 68 ? -10.868 -2.416 -7.789 1.00 89.88 68 LEU A O 1
ATOM 530 N N . PRO A 1 69 ? -11.287 -2.202 -5.576 1.00 92.19 69 PRO A N 1
ATOM 531 C CA . PRO A 1 69 ? -12.311 -3.228 -5.537 1.00 92.19 69 PRO A CA 1
ATOM 532 C C . PRO A 1 69 ? -13.518 -2.836 -6.400 1.00 92.19 69 PRO A C 1
ATOM 534 O O . PRO A 1 69 ? -13.780 -1.643 -6.584 1.00 92.19 69 PRO A O 1
ATOM 537 N N . PRO A 1 70 ? -14.264 -3.829 -6.912 1.00 92.38 70 PRO A N 1
ATOM 538 C CA . PRO A 1 70 ? -15.568 -3.589 -7.521 1.00 92.38 70 PRO A CA 1
ATOM 539 C C . PRO A 1 70 ? -16.536 -2.995 -6.490 1.00 92.38 70 PRO A C 1
ATOM 541 O O . PRO A 1 70 ? -16.352 -3.183 -5.285 1.00 92.38 70 PRO A O 1
ATOM 544 N N . GLU A 1 71 ? -17.572 -2.305 -6.967 1.00 92.31 71 GLU A N 1
ATOM 545 C CA . GLU A 1 71 ? -18.508 -1.522 -6.146 1.00 92.31 71 GLU A CA 1
ATOM 546 C C . GLU A 1 71 ? -19.112 -2.320 -4.980 1.00 92.31 71 GLU A C 1
ATOM 548 O O . GLU A 1 71 ? -19.129 -1.840 -3.844 1.00 92.31 71 GLU A O 1
ATOM 553 N N . ASP A 1 72 ? -19.476 -3.580 -5.225 1.00 92.44 72 ASP A N 1
ATOM 554 C CA . ASP A 1 72 ? -20.039 -4.488 -4.218 1.00 92.44 72 ASP A CA 1
ATOM 555 C C . ASP A 1 72 ? -19.107 -4.708 -3.015 1.00 92.44 72 ASP A C 1
ATOM 557 O O . ASP A 1 72 ? -19.559 -4.871 -1.880 1.00 92.44 72 ASP A O 1
ATOM 561 N N . LEU A 1 73 ? -17.790 -4.683 -3.247 1.00 91.69 73 LEU A N 1
ATOM 562 C CA . LEU A 1 73 ? -16.767 -4.939 -2.233 1.00 91.69 73 LEU A CA 1
ATOM 563 C C . LEU A 1 73 ? -16.205 -3.661 -1.605 1.00 91.69 73 LEU A C 1
ATOM 565 O O . LEU A 1 73 ? -15.522 -3.747 -0.584 1.00 91.69 73 LEU A O 1
ATOM 569 N N . VAL A 1 74 ? -16.491 -2.477 -2.160 1.00 92.12 74 VAL A N 1
ATOM 570 C CA . VAL A 1 74 ? -16.001 -1.200 -1.608 1.00 92.12 74 VAL A CA 1
ATOM 571 C C . VAL A 1 74 ? -16.428 -1.057 -0.150 1.00 92.12 74 VAL A C 1
ATOM 573 O O . VAL A 1 74 ? -15.588 -0.814 0.711 1.00 92.12 74 VAL A O 1
ATOM 576 N N . LYS A 1 75 ? -17.709 -1.314 0.151 1.00 92.75 75 LYS A N 1
ATOM 577 C CA . LYS A 1 75 ? -18.254 -1.223 1.516 1.00 92.75 75 LYS A CA 1
ATOM 578 C C . LYS A 1 75 ? -17.481 -2.093 2.507 1.00 92.75 75 LYS A C 1
ATOM 580 O O . LYS A 1 75 ? -17.203 -1.650 3.613 1.00 92.75 75 LYS A O 1
ATOM 585 N N . TYR A 1 76 ? -17.085 -3.294 2.091 1.00 93.19 76 TYR A N 1
ATOM 586 C CA . TYR A 1 76 ? -16.328 -4.220 2.930 1.00 93.19 76 TYR A CA 1
ATOM 587 C C . TYR A 1 76 ? -14.912 -3.710 3.235 1.00 93.19 76 TYR A C 1
ATOM 589 O O . TYR A 1 76 ? -14.457 -3.784 4.371 1.00 93.19 76 TYR A O 1
ATOM 597 N N . TYR A 1 77 ? -14.208 -3.168 2.235 1.00 93.12 77 TYR A N 1
ATOM 598 C CA . TYR A 1 77 ? -12.830 -2.684 2.398 1.00 93.12 77 TYR A CA 1
ATOM 599 C C . TYR A 1 77 ? -12.719 -1.257 2.958 1.00 93.12 77 TYR A C 1
ATOM 601 O O . TYR A 1 77 ? -11.609 -0.822 3.276 1.00 93.12 77 TYR A O 1
ATOM 609 N N . THR A 1 78 ? -13.835 -0.541 3.083 1.00 93.44 78 THR A N 1
ATOM 610 C CA . THR A 1 78 ? -13.938 0.748 3.787 1.00 93.44 78 THR A CA 1
ATOM 611 C C . THR A 1 78 ? -14.371 0.577 5.249 1.00 93.44 78 THR A C 1
ATOM 613 O O . THR A 1 78 ? -14.202 1.494 6.050 1.00 93.44 78 THR A O 1
ATOM 616 N N . ASP A 1 79 ? -14.892 -0.593 5.624 1.00 92.81 79 ASP A N 1
ATOM 617 C CA . ASP A 1 79 ? -15.333 -0.877 6.988 1.00 92.81 79 ASP A CA 1
ATOM 618 C C . ASP A 1 79 ? -14.145 -1.042 7.960 1.00 92.81 79 ASP A C 1
ATOM 620 O O . ASP A 1 79 ? -13.190 -1.794 7.720 1.00 92.81 79 ASP A O 1
ATOM 624 N N . ALA A 1 80 ? -14.221 -0.334 9.088 1.00 92.69 80 ALA A N 1
ATOM 625 C CA . ALA A 1 80 ? -13.228 -0.370 10.152 1.00 92.69 80 ALA A CA 1
ATOM 626 C C . ALA A 1 80 ? -13.272 -1.683 10.946 1.00 92.69 80 ALA A C 1
ATOM 628 O O . ALA A 1 80 ? -12.219 -2.177 11.358 1.00 92.69 80 ALA A O 1
ATOM 629 N N . GLU A 1 81 ? -14.449 -2.301 11.100 1.00 90.25 81 GLU A N 1
ATOM 630 C CA . GLU A 1 81 ? -14.585 -3.594 11.785 1.00 90.25 81 GLU A CA 1
ATOM 631 C C . GLU A 1 81 ? -13.867 -4.710 11.018 1.00 90.25 81 GLU A C 1
ATOM 633 O O . GLU A 1 81 ? -13.257 -5.602 11.611 1.00 90.25 81 GLU A O 1
ATOM 638 N N . LYS A 1 82 ? -13.880 -4.623 9.682 1.00 89.56 82 LYS A N 1
ATOM 639 C CA . LYS A 1 82 ? -13.167 -5.530 8.767 1.00 89.56 82 LYS A CA 1
ATOM 640 C C . LYS A 1 82 ? -11.706 -5.144 8.551 1.00 89.56 82 LYS A C 1
ATOM 642 O O . LYS A 1 82 ? -11.009 -5.804 7.776 1.00 89.56 82 LYS A O 1
ATOM 647 N N . ARG A 1 83 ? -11.235 -4.084 9.222 1.00 89.88 83 ARG A N 1
ATOM 648 C CA . ARG A 1 83 ? -9.861 -3.556 9.131 1.00 89.88 83 ARG A CA 1
ATOM 649 C C . ARG A 1 83 ? -9.465 -3.310 7.682 1.00 89.88 83 ARG A C 1
ATOM 651 O O . ARG A 1 83 ? -8.381 -3.694 7.230 1.00 89.88 83 ARG A O 1
ATOM 658 N N . GLY A 1 84 ? -10.405 -2.733 6.945 1.00 91.81 84 GLY A N 1
ATOM 659 C CA . GLY A 1 84 ? -10.262 -2.449 5.537 1.00 91.81 84 GLY A CA 1
ATOM 660 C C . GLY A 1 84 ? -9.081 -1.526 5.261 1.00 91.81 84 GLY A C 1
ATOM 661 O O . GLY A 1 84 ? -8.814 -0.582 6.004 1.00 91.81 84 GLY A O 1
ATOM 662 N N . TYR A 1 85 ? -8.347 -1.780 4.181 1.00 90.81 85 TYR A N 1
ATOM 663 C CA . TYR A 1 85 ? -7.234 -0.912 3.797 1.00 90.81 85 TYR A CA 1
ATOM 664 C C . TYR A 1 85 ? -7.643 0.488 3.324 1.00 90.81 85 TYR A C 1
ATOM 666 O O . TYR A 1 85 ? -6.784 1.364 3.262 1.00 90.81 85 TYR A O 1
ATOM 674 N N . LEU A 1 86 ? -8.927 0.692 3.013 1.00 91.69 86 LEU A N 1
ATOM 675 C CA . LEU A 1 86 ? -9.514 1.994 2.695 1.00 91.69 86 LEU A CA 1
ATOM 676 C C . LEU A 1 86 ? -10.247 2.611 3.900 1.00 91.69 86 LEU A C 1
ATOM 678 O O . LEU A 1 86 ? -10.866 3.659 3.750 1.00 91.69 86 LEU A O 1
ATOM 682 N N . ALA A 1 87 ? -10.226 1.959 5.067 1.00 93.06 87 ALA A N 1
ATOM 683 C CA . ALA A 1 87 ? -10.885 2.448 6.272 1.00 93.06 87 ALA A CA 1
ATOM 684 C C . ALA A 1 87 ? -10.051 3.524 6.985 1.00 93.06 87 ALA A C 1
ATOM 686 O O . ALA A 1 87 ? -8.816 3.516 6.943 1.00 93.06 87 ALA A O 1
ATOM 687 N N . ASP A 1 88 ? -10.733 4.411 7.711 1.00 91.81 88 ASP A N 1
ATOM 688 C CA . ASP A 1 88 ? -10.077 5.433 8.524 1.00 91.81 88 ASP A CA 1
ATOM 689 C C . ASP A 1 88 ? -9.279 4.781 9.669 1.00 91.81 88 ASP A C 1
ATOM 691 O O . ASP A 1 88 ? -9.850 4.018 10.456 1.00 91.81 88 ASP A O 1
ATOM 695 N N . PRO A 1 89 ? -7.982 5.101 9.841 1.00 89.62 89 PRO A N 1
ATOM 696 C CA . PRO A 1 89 ? -7.144 4.465 10.860 1.00 89.62 89 PRO A CA 1
ATOM 697 C C . PRO A 1 89 ? -7.665 4.694 12.285 1.00 89.62 89 PRO A C 1
ATOM 699 O O . PRO A 1 89 ? -7.596 3.788 13.108 1.00 89.62 89 PRO A O 1
ATOM 702 N N . ILE A 1 90 ? -8.250 5.866 12.550 1.00 91.06 90 ILE A N 1
ATOM 703 C CA . ILE A 1 90 ? -8.810 6.228 13.860 1.00 91.06 90 ILE A CA 1
ATOM 704 C C . ILE A 1 90 ? -9.988 5.310 14.216 1.00 91.06 90 ILE A C 1
ATOM 706 O O . ILE A 1 90 ? -10.042 4.759 15.314 1.00 91.06 90 ILE A O 1
ATOM 710 N N . LYS A 1 91 ? -10.895 5.075 13.260 1.00 93.56 91 LYS A N 1
ATOM 711 C CA . LYS A 1 91 ? -12.057 4.194 13.454 1.00 93.56 91 LYS A CA 1
ATOM 712 C C . LYS A 1 91 ? -11.641 2.736 13.637 1.00 93.56 91 LYS A C 1
ATOM 714 O O . LYS A 1 91 ? -12.281 2.005 14.384 1.00 93.56 91 LYS A O 1
ATOM 719 N N . VAL A 1 92 ? -10.556 2.309 12.984 1.00 91.00 92 VAL A N 1
ATOM 720 C CA . VAL A 1 92 ? -9.992 0.964 13.184 1.00 91.00 92 VAL A CA 1
ATOM 721 C C . VAL A 1 92 ? -9.515 0.786 14.628 1.00 91.00 92 VAL A C 1
ATOM 723 O O . VAL A 1 92 ? -9.774 -0.255 15.230 1.00 91.00 92 VAL A O 1
ATOM 726 N N . ASP A 1 93 ? -8.878 1.795 15.224 1.00 89.56 93 ASP A N 1
ATOM 727 C CA . ASP A 1 93 ? -8.445 1.726 16.624 1.00 89.56 93 ASP A CA 1
ATOM 728 C C . ASP A 1 93 ? -9.620 1.746 17.614 1.00 89.56 93 ASP A C 1
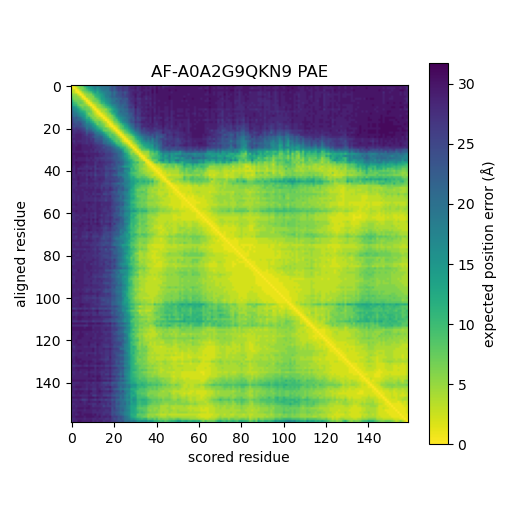ATOM 730 O O . ASP A 1 93 ? -9.585 1.052 18.633 1.00 89.56 93 ASP A O 1
ATOM 734 N N . GLU A 1 94 ? -10.694 2.478 17.310 1.00 92.12 94 GLU A N 1
ATOM 735 C CA . GLU A 1 94 ? -11.945 2.426 18.079 1.00 92.12 94 GLU A CA 1
ATOM 736 C C . GLU A 1 94 ? -12.597 1.039 18.013 1.00 92.12 94 GLU A C 1
ATOM 738 O O . GLU A 1 94 ? -12.935 0.468 19.054 1.00 92.12 94 GLU A O 1
ATOM 743 N N . ALA A 1 95 ? -12.691 0.452 16.816 1.00 91.56 95 ALA A N 1
ATOM 744 C CA . ALA A 1 95 ? -13.225 -0.894 16.619 1.00 91.56 95 ALA A CA 1
ATOM 745 C C . ALA A 1 95 ? -12.413 -1.947 17.395 1.00 91.56 95 ALA A C 1
ATOM 747 O O . ALA A 1 95 ? -12.980 -2.863 17.992 1.00 91.56 95 ALA A O 1
ATOM 748 N N . ARG A 1 96 ? -11.083 -1.792 17.477 1.00 89.56 96 ARG A N 1
ATOM 749 C CA . ARG A 1 96 ? -10.216 -2.663 18.293 1.00 89.56 96 ARG A CA 1
ATOM 750 C C . ARG A 1 96 ? -10.525 -2.565 19.788 1.00 89.56 96 ARG A C 1
ATOM 752 O O . ARG A 1 96 ? -10.550 -3.590 20.467 1.00 89.56 96 ARG A O 1
ATOM 759 N N . LYS A 1 97 ? -10.803 -1.364 20.307 1.00 91.00 97 LYS A N 1
ATOM 760 C CA . LYS A 1 97 ? -11.211 -1.167 21.713 1.00 91.00 97 LYS A CA 1
ATOM 761 C C . LYS A 1 97 ? -1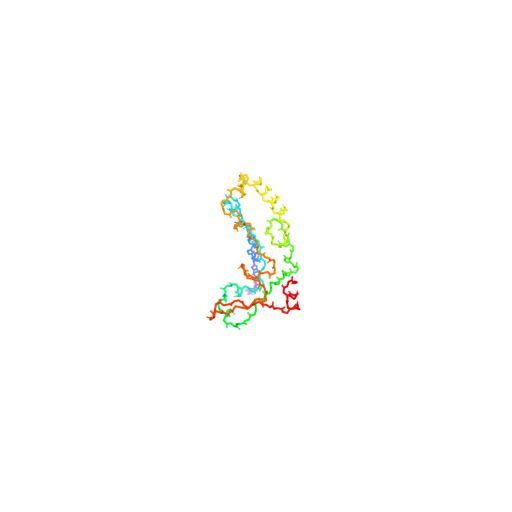2.578 -1.789 21.997 1.00 91.00 97 LYS A C 1
ATOM 763 O O . LYS A 1 97 ? -12.747 -2.451 23.018 1.00 91.00 97 LYS A O 1
ATOM 768 N N . GLN A 1 98 ? -13.536 -1.617 21.086 1.00 91.81 98 GLN A N 1
ATOM 769 C CA . GLN A 1 98 ? -14.865 -2.227 21.198 1.00 91.81 98 GLN A CA 1
ATOM 770 C C . GLN A 1 98 ? -14.788 -3.759 21.184 1.00 91.81 98 GLN A C 1
ATOM 772 O O . GLN A 1 98 ? -15.464 -4.421 21.972 1.00 91.81 98 GLN A O 1
ATOM 777 N N . LEU A 1 99 ? -13.924 -4.328 20.339 1.00 89.75 99 LEU A N 1
ATOM 778 C CA . LEU A 1 99 ? -13.704 -5.770 20.258 1.00 89.75 99 LEU A CA 1
ATOM 779 C C . LEU A 1 99 ? -13.063 -6.316 21.545 1.00 89.75 99 LEU A C 1
ATOM 781 O O . LEU A 1 99 ? -13.523 -7.330 22.072 1.00 89.75 99 LEU A O 1
ATOM 785 N N . ALA A 1 100 ? -12.080 -5.604 22.105 1.00 90.06 100 ALA A N 1
ATOM 786 C CA . ALA A 1 100 ? -11.477 -5.938 23.396 1.00 90.06 100 ALA A CA 1
ATOM 787 C C . ALA A 1 100 ? -12.507 -5.943 24.537 1.00 90.06 100 ALA A C 1
ATOM 789 O O . ALA A 1 100 ? -12.545 -6.889 25.324 1.00 90.06 100 ALA A O 1
ATOM 790 N N . LEU A 1 101 ? -13.400 -4.947 24.575 1.00 91.19 101 LEU A N 1
ATOM 791 C CA . LEU A 1 101 ? -14.487 -4.883 25.555 1.00 91.19 101 LEU A CA 1
ATOM 792 C C . LEU A 1 101 ? -15.492 -6.032 25.378 1.00 91.19 101 LEU A C 1
ATOM 794 O O . LEU A 1 101 ? -15.927 -6.621 26.363 1.00 91.19 101 LEU A O 1
ATOM 798 N N . LYS A 1 102 ? -15.832 -6.381 24.131 1.00 92.50 102 LYS A N 1
ATOM 799 C CA . LYS A 1 102 ? -16.782 -7.457 23.806 1.00 92.50 102 LYS A CA 1
ATOM 800 C C . LYS A 1 102 ? -16.287 -8.839 24.242 1.00 92.50 102 LYS A C 1
ATOM 802 O O . LYS A 1 102 ? -17.087 -9.643 24.710 1.00 92.50 102 LYS A O 1
ATOM 807 N N . TYR A 1 103 ? -14.996 -9.123 24.062 1.00 89.56 103 TYR A N 1
ATOM 808 C CA . TYR A 1 103 ? -14.409 -10.438 24.355 1.00 89.56 103 TYR A CA 1
ATOM 809 C C . TYR A 1 103 ? -13.622 -10.494 25.675 1.00 89.56 103 TYR A C 1
ATOM 811 O O . TYR A 1 103 ? -13.154 -11.566 26.051 1.00 89.56 103 TYR A O 1
ATOM 819 N N . GLY A 1 104 ? -13.487 -9.373 26.388 1.00 89.12 104 GLY A N 1
ATOM 820 C CA . GLY A 1 104 ? -12.923 -9.323 27.738 1.00 89.12 104 GLY A CA 1
ATOM 821 C C . GLY A 1 104 ? -11.408 -9.521 27.820 1.00 89.12 104 GLY A C 1
ATOM 822 O O . GLY A 1 104 ? -10.925 -10.017 28.836 1.00 89.12 104 GLY A O 1
ATOM 823 N N . TYR A 1 105 ? -10.646 -9.157 26.782 1.00 87.81 105 TYR A N 1
ATOM 824 C CA . TYR A 1 105 ? -9.178 -9.188 26.832 1.00 87.81 105 TYR A CA 1
ATOM 825 C C . TYR A 1 105 ? -8.581 -7.787 26.994 1.00 87.81 105 TYR A C 1
ATOM 827 O O . TYR A 1 105 ? -9.153 -6.785 26.568 1.00 87.81 105 TYR A O 1
ATOM 835 N N . ILE A 1 106 ? -7.394 -7.722 27.599 1.00 86.56 106 ILE A N 1
ATOM 836 C CA . ILE A 1 106 ? -6.637 -6.476 27.745 1.00 86.56 106 ILE A CA 1
ATOM 837 C C . ILE A 1 106 ? -5.940 -6.190 26.415 1.00 86.56 106 ILE A C 1
ATOM 839 O O . ILE A 1 106 ? -5.170 -7.017 25.926 1.00 86.56 106 ILE A O 1
ATOM 843 N N . LEU A 1 107 ? -6.220 -5.030 25.820 1.00 85.94 107 LEU A N 1
ATOM 844 C CA . LEU A 1 107 ? -5.589 -4.617 24.570 1.00 85.94 107 LEU A CA 1
ATOM 845 C C . LEU A 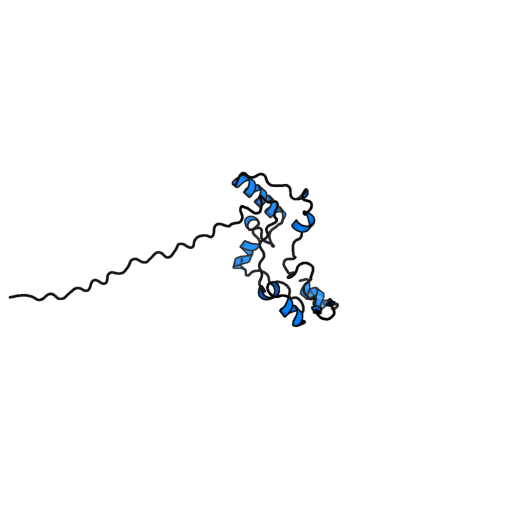1 107 ? -4.117 -4.238 24.837 1.00 85.94 107 LEU A C 1
ATOM 847 O O . LEU A 1 107 ? -3.882 -3.318 25.626 1.00 85.94 107 LEU A O 1
ATOM 851 N N . PRO A 1 108 ? -3.132 -4.912 24.211 1.00 86.88 108 PRO A N 1
ATOM 852 C CA . PRO A 1 108 ? -1.732 -4.541 24.359 1.00 86.88 108 PRO A CA 1
ATOM 853 C C . PRO A 1 108 ? -1.447 -3.202 23.672 1.00 86.88 108 PRO A C 1
ATOM 855 O O . PRO A 1 108 ? -2.029 -2.863 22.638 1.00 86.88 108 PRO A O 1
ATOM 858 N N . ASP A 1 109 ? -0.532 -2.440 24.262 1.00 85.81 109 ASP A N 1
ATOM 859 C CA . ASP A 1 109 ? -0.093 -1.155 23.734 1.00 85.81 109 ASP A CA 1
ATOM 860 C C . ASP A 1 109 ? 1.014 -1.368 22.693 1.00 85.81 109 ASP A C 1
ATOM 862 O O . ASP A 1 109 ? 2.162 -1.639 23.044 1.00 85.81 109 ASP A O 1
ATOM 866 N N . ILE A 1 110 ? 0.661 -1.253 21.408 1.00 84.00 110 ILE A N 1
ATOM 867 C CA . ILE A 1 110 ? 1.594 -1.482 20.291 1.00 84.00 110 ILE A CA 1
ATOM 868 C C . ILE A 1 110 ? 2.762 -0.484 20.335 1.00 84.00 110 ILE A C 1
ATOM 870 O O . ILE A 1 110 ? 3.865 -0.816 19.917 1.00 84.00 110 ILE A O 1
ATOM 874 N N . THR A 1 111 ? 2.555 0.729 20.859 1.00 85.19 111 THR A N 1
ATOM 875 C CA . THR A 1 111 ? 3.578 1.793 20.836 1.00 85.19 111 THR A CA 1
ATOM 876 C C . THR A 1 111 ? 4.839 1.448 21.628 1.00 85.19 111 THR A C 1
ATOM 878 O O . THR A 1 111 ? 5.888 2.043 21.404 1.00 85.19 111 THR A O 1
ATOM 881 N N . LYS A 1 112 ? 4.740 0.481 22.545 1.00 87.25 112 LYS A N 1
ATOM 882 C CA . LYS A 1 112 ? 5.841 0.012 23.393 1.00 87.25 112 LYS A CA 1
ATOM 883 C C . LYS A 1 112 ? 6.580 -1.190 22.812 1.00 87.25 112 LYS A C 1
ATOM 885 O O . LYS A 1 112 ? 7.534 -1.655 23.427 1.00 87.25 112 LYS A O 1
ATOM 890 N N . ASP A 1 113 ? 6.123 -1.716 21.680 1.00 87.50 113 ASP A N 1
ATOM 891 C CA . ASP A 1 113 ? 6.775 -2.835 21.013 1.00 87.50 113 ASP A CA 1
ATOM 892 C C . ASP A 1 113 ? 8.033 -2.357 20.277 1.00 87.50 113 ASP A C 1
ATOM 894 O O . ASP A 1 113 ? 8.032 -1.320 19.613 1.00 87.50 113 ASP A O 1
ATOM 898 N N . GLU A 1 114 ? 9.099 -3.148 20.346 1.00 89.00 114 GLU A N 1
ATOM 899 C CA . GLU A 1 114 ? 10.338 -2.923 19.599 1.00 89.00 114 GLU A CA 1
ATOM 900 C C . GLU A 1 114 ? 10.086 -2.942 18.083 1.00 89.00 114 GLU A C 1
ATOM 902 O O . GLU A 1 114 ? 10.743 -2.235 17.321 1.00 89.00 114 GLU A O 1
ATOM 907 N N . LEU A 1 115 ? 9.094 -3.721 17.638 1.00 87.69 115 LEU A N 1
ATOM 908 C CA . LEU A 1 115 ? 8.731 -3.873 16.228 1.00 87.69 115 LEU A CA 1
ATOM 909 C C . LEU A 1 115 ? 7.647 -2.891 15.758 1.00 87.69 115 LEU A C 1
ATOM 911 O O . LEU A 1 115 ? 7.111 -3.062 14.659 1.00 87.69 115 LEU A O 1
ATOM 915 N N . TYR A 1 116 ? 7.326 -1.861 16.548 1.00 87.56 116 TYR A N 1
ATOM 916 C CA . TYR A 1 116 ? 6.268 -0.891 16.245 1.00 87.56 116 TYR A CA 1
ATOM 917 C C . TYR A 1 116 ? 6.378 -0.305 14.831 1.00 87.56 116 TYR A C 1
ATOM 919 O O . TYR A 1 116 ? 5.398 -0.289 14.088 1.00 87.56 116 TYR A O 1
ATOM 927 N N . GLU A 1 117 ? 7.579 0.110 14.420 1.00 88.44 117 GLU A N 1
ATOM 928 C CA . GLU A 1 117 ? 7.793 0.712 13.102 1.00 88.44 117 GLU A CA 1
ATOM 929 C C . GLU A 1 117 ? 7.430 -0.255 11.966 1.00 88.44 117 GLU A C 1
ATOM 931 O O . GLU A 1 117 ? 6.746 0.130 11.020 1.00 88.44 117 GLU A O 1
ATOM 936 N N . MET A 1 118 ? 7.812 -1.528 12.086 1.00 87.69 118 MET A N 1
ATOM 937 C CA . MET A 1 118 ? 7.480 -2.564 11.104 1.00 87.69 118 MET A CA 1
ATOM 938 C C . MET A 1 118 ? 5.978 -2.875 11.096 1.00 87.69 118 MET A C 1
ATOM 940 O O . MET A 1 118 ? 5.385 -3.018 10.030 1.00 87.69 118 MET A O 1
ATOM 944 N N . LEU A 1 119 ? 5.336 -2.919 12.267 1.00 85.75 119 LEU A N 1
ATOM 945 C CA . LEU A 1 119 ? 3.896 -3.175 12.391 1.00 85.75 119 LEU A CA 1
ATOM 946 C C . LEU A 1 119 ? 3.037 -2.022 11.849 1.00 85.75 119 LEU A C 1
ATOM 948 O O . LEU A 1 119 ? 1.937 -2.254 11.344 1.00 85.75 119 LEU A O 1
ATOM 952 N N . CYS A 1 120 ? 3.534 -0.788 11.934 1.00 86.75 120 CYS A N 1
ATOM 953 C CA . CYS A 1 120 ? 2.864 0.400 11.413 1.00 86.75 120 CYS A CA 1
ATOM 954 C C . CYS A 1 120 ? 3.024 0.588 9.902 1.00 86.75 120 CYS A C 1
ATOM 956 O O . CYS A 1 120 ? 2.284 1.381 9.312 1.00 86.75 120 CYS A O 1
ATOM 958 N N . GLN A 1 121 ? 3.947 -0.128 9.255 1.00 89.00 121 GLN A N 1
ATOM 959 C CA . GLN A 1 121 ? 4.145 -0.027 7.814 1.00 89.00 121 GLN A CA 1
ATOM 960 C C . GLN A 1 121 ? 2.918 -0.542 7.053 1.00 89.00 121 GLN A C 1
ATOM 962 O O . GLN A 1 121 ? 2.565 -1.722 7.088 1.00 89.00 121 GLN A O 1
ATOM 967 N N . ARG A 1 122 ? 2.281 0.356 6.297 1.00 87.69 122 ARG A N 1
ATOM 968 C CA . ARG A 1 122 ? 1.165 0.037 5.400 1.00 87.69 122 ARG A CA 1
ATOM 969 C C . ARG A 1 122 ? 1.585 0.264 3.956 1.00 87.69 122 ARG A C 1
ATOM 971 O O . ARG A 1 122 ? 2.327 1.188 3.647 1.00 87.69 122 ARG A O 1
ATOM 978 N N . LYS A 1 123 ? 1.100 -0.604 3.070 1.00 89.19 123 LYS A N 1
ATOM 979 C CA . LYS A 1 123 ? 1.257 -0.428 1.621 1.00 89.19 123 LYS A CA 1
ATOM 980 C C . LYS A 1 123 ? 0.245 0.597 1.136 1.00 89.19 123 LYS A C 1
ATOM 982 O O . LYS A 1 123 ? -0.909 0.541 1.565 1.00 89.19 123 LYS A O 1
ATOM 987 N N . ASP A 1 124 ? 0.637 1.429 0.179 1.00 88.88 124 ASP A N 1
ATOM 988 C CA . ASP A 1 124 ? -0.329 2.303 -0.478 1.00 88.88 124 ASP A CA 1
ATOM 989 C C . ASP A 1 124 ? -1.416 1.470 -1.182 1.00 88.88 124 ASP A C 1
ATOM 991 O O . ASP A 1 124 ? -1.115 0.411 -1.753 1.00 88.88 124 ASP A O 1
ATOM 995 N N . PRO A 1 125 ? -2.677 1.944 -1.218 1.00 90.06 125 PRO A N 1
ATOM 996 C CA . PRO A 1 125 ? -3.785 1.272 -1.902 1.00 90.06 125 PRO A CA 1
ATOM 997 C C . PRO A 1 125 ? -3.459 0.834 -3.336 1.00 90.06 125 PRO A C 1
ATOM 999 O O . PRO A 1 125 ? -3.882 -0.234 -3.779 1.00 90.06 125 PRO A O 1
ATOM 1002 N N . ARG A 1 126 ? -2.675 1.650 -4.052 1.00 90.56 126 ARG A N 1
ATOM 1003 C CA . ARG A 1 126 ? -2.269 1.4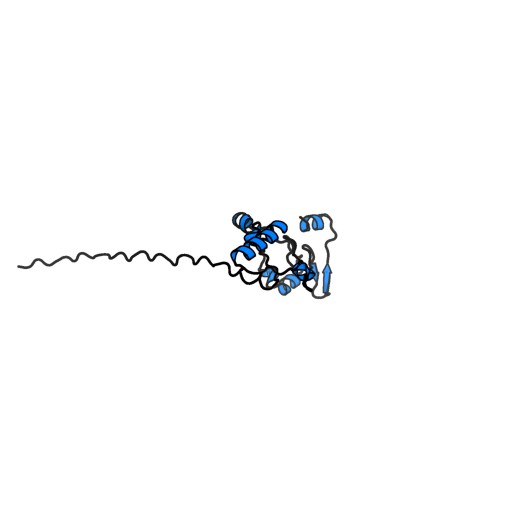38 -5.449 1.00 90.56 126 ARG A CA 1
ATOM 1004 C C . ARG A 1 126 ? -0.973 0.637 -5.607 1.00 90.56 126 ARG A C 1
ATOM 1006 O O . ARG A 1 126 ? -0.671 0.196 -6.715 1.00 90.56 126 ARG A O 1
ATOM 1013 N N . GLN A 1 127 ? -0.208 0.421 -4.542 1.00 91.25 127 GLN A N 1
ATOM 1014 C CA . GLN A 1 127 ? 1.123 -0.176 -4.610 1.00 91.25 127 GLN A CA 1
ATOM 1015 C C . GLN A 1 127 ? 1.073 -1.700 -4.501 1.00 91.25 127 GLN A C 1
ATOM 1017 O O . GLN A 1 127 ? 0.518 -2.240 -3.553 1.00 91.25 127 GLN A O 1
ATOM 1022 N N . MET A 1 128 ? 1.712 -2.418 -5.431 1.00 89.06 128 MET A N 1
ATOM 1023 C CA . MET A 1 128 ? 1.733 -3.887 -5.438 1.00 89.06 128 MET A CA 1
ATOM 1024 C C . MET A 1 128 ? 2.720 -4.497 -4.437 1.00 89.06 128 MET A C 1
ATOM 1026 O O . MET A 1 128 ? 2.323 -5.333 -3.626 1.00 89.06 128 MET A O 1
ATOM 1030 N N . PHE A 1 129 ? 3.985 -4.091 -4.474 1.00 90.94 129 PHE A N 1
ATOM 1031 C CA . PHE A 1 129 ? 5.052 -4.677 -3.660 1.00 90.94 129 PHE A CA 1
ATOM 1032 C C . PHE A 1 129 ? 5.503 -3.707 -2.573 1.00 90.94 129 PHE A C 1
ATOM 1034 O O . PHE A 1 129 ? 5.461 -2.498 -2.767 1.00 90.94 129 PHE A O 1
ATOM 1041 N N . PHE A 1 130 ? 5.961 -4.232 -1.439 1.00 90.50 130 PHE A N 1
ATOM 1042 C CA . PHE A 1 130 ? 6.551 -3.396 -0.399 1.00 90.50 130 PHE A CA 1
ATOM 1043 C C . PHE A 1 130 ? 7.897 -2.833 -0.885 1.00 90.50 130 PHE A C 1
ATOM 1045 O O . PHE A 1 130 ? 8.714 -3.584 -1.415 1.00 90.50 130 PHE A O 1
ATOM 1052 N N . GLY A 1 131 ? 8.109 -1.520 -0.767 1.00 90.06 131 GLY A N 1
ATOM 1053 C CA . GLY A 1 131 ? 9.357 -0.854 -1.175 1.00 90.06 131 GLY A CA 1
ATOM 1054 C C . GLY A 1 131 ? 9.559 -0.644 -2.685 1.00 90.06 131 GLY A C 1
ATOM 1055 O O . GLY A 1 131 ? 10.556 -0.044 -3.080 1.00 90.06 131 GLY A O 1
ATOM 1056 N N . LEU A 1 132 ? 8.628 -1.085 -3.541 1.00 92.00 132 LEU A N 1
ATOM 1057 C CA . LEU A 1 132 ? 8.683 -0.842 -4.989 1.00 92.00 132 LEU A CA 1
ATOM 1058 C C . LEU A 1 132 ? 7.440 -0.082 -5.442 1.00 92.00 132 LEU A C 1
ATOM 1060 O O . LEU A 1 132 ? 6.314 -0.520 -5.194 1.00 92.00 132 LEU A O 1
ATOM 1064 N N . ALA A 1 133 ? 7.644 1.053 -6.106 1.00 92.12 133 ALA A N 1
ATOM 1065 C CA . ALA A 1 133 ? 6.553 1.879 -6.606 1.00 92.12 133 ALA A CA 1
ATOM 1066 C C . ALA A 1 133 ? 6.027 1.364 -7.962 1.00 92.12 133 ALA A C 1
ATOM 1068 O O . ALA A 1 133 ? 6.777 0.747 -8.731 1.00 92.12 133 ALA A O 1
ATOM 1069 N N . PRO A 1 134 ? 4.743 1.609 -8.282 1.00 93.38 134 PRO A N 1
ATOM 1070 C CA . PRO A 1 134 ? 4.219 1.336 -9.614 1.00 93.38 134 PRO A CA 1
ATOM 1071 C C . PRO A 1 134 ? 4.963 2.163 -10.678 1.00 93.38 134 PRO A C 1
ATOM 1073 O O . PRO A 1 134 ? 5.452 3.260 -10.417 1.00 93.38 134 PRO A O 1
ATOM 1076 N N . GLY A 1 135 ? 5.078 1.609 -11.883 1.00 93.00 135 GLY A N 1
ATOM 1077 C CA . GLY A 1 135 ? 5.797 2.212 -13.008 1.00 93.00 135 GLY A CA 1
ATOM 1078 C C . GLY A 1 135 ? 7.293 1.900 -13.064 1.00 93.00 135 GLY A C 1
ATOM 1079 O O . GLY A 1 135 ? 7.912 2.119 -14.103 1.00 93.00 135 GLY A O 1
ATOM 1080 N N . TRP A 1 136 ? 7.883 1.348 -12.001 1.00 94.44 136 TRP A N 1
ATOM 1081 C CA . TRP A 1 136 ? 9.284 0.920 -12.023 1.00 94.44 136 TRP A CA 1
ATOM 1082 C C . TRP A 1 136 ? 9.461 -0.352 -12.851 1.00 94.44 136 TRP A C 1
ATOM 1084 O O . TRP A 1 136 ? 8.615 -1.248 -12.820 1.00 94.44 136 TRP A O 1
ATOM 1094 N N . VAL A 1 137 ? 10.586 -0.448 -13.559 1.00 94.12 137 VAL A N 1
ATOM 1095 C CA . VAL A 1 137 ? 10.990 -1.652 -14.298 1.00 94.12 137 VAL A CA 1
ATOM 1096 C C . VAL A 1 137 ? 12.196 -2.265 -13.599 1.00 94.12 137 VAL A C 1
ATOM 1098 O O . VAL A 1 137 ? 13.191 -1.584 -13.349 1.00 94.12 137 VAL A O 1
ATOM 1101 N N . ILE A 1 138 ? 12.114 -3.554 -13.273 1.00 93.88 138 ILE A N 1
ATOM 1102 C CA . ILE A 1 138 ? 13.194 -4.276 -12.596 1.00 93.88 138 ILE A CA 1
ATOM 1103 C C . ILE A 1 138 ? 13.989 -5.064 -13.628 1.00 93.88 138 ILE A C 1
ATOM 1105 O O . ILE A 1 138 ? 13.448 -5.950 -14.286 1.00 93.88 138 ILE A O 1
ATOM 1109 N N . ASN A 1 139 ? 15.284 -4.773 -13.734 1.00 93.00 139 ASN A N 1
ATOM 1110 C CA . ASN A 1 139 ? 16.220 -5.586 -14.494 1.00 93.00 139 ASN A CA 1
ATOM 1111 C C . ASN A 1 139 ? 16.903 -6.578 -13.543 1.00 93.00 139 ASN A C 1
ATOM 1113 O O . ASN A 1 139 ? 17.754 -6.198 -12.736 1.00 93.00 139 ASN A O 1
ATOM 1117 N N . MET A 1 140 ? 16.525 -7.853 -13.647 1.00 90.31 140 MET A N 1
ATOM 1118 C CA . MET A 1 140 ? 17.068 -8.929 -12.811 1.00 90.31 140 MET A CA 1
ATOM 1119 C C . MET A 1 140 ? 18.532 -9.252 -13.141 1.00 90.31 140 MET A C 1
ATOM 1121 O O . MET A 1 140 ? 19.288 -9.600 -12.236 1.00 90.31 140 MET A O 1
ATOM 1125 N N . THR A 1 141 ? 18.942 -9.111 -14.405 1.00 91.06 141 THR A N 1
ATOM 1126 C CA . THR A 1 141 ? 20.303 -9.424 -14.871 1.00 91.06 141 THR A CA 1
ATOM 1127 C C . THR A 1 141 ? 21.316 -8.436 -14.306 1.00 91.06 141 THR A C 1
ATOM 1129 O O . THR A 1 141 ? 22.336 -8.832 -13.750 1.00 91.06 141 THR A O 1
ATOM 1132 N N . GLU A 1 142 ? 21.010 -7.141 -14.393 1.00 91.81 142 GLU A N 1
ATOM 1133 C CA . GLU A 1 142 ? 21.889 -6.077 -13.892 1.00 91.81 142 GLU A CA 1
ATOM 1134 C C . GLU A 1 142 ? 21.621 -5.702 -12.429 1.00 91.81 142 GLU A C 1
ATOM 1136 O O . GLU A 1 142 ? 22.351 -4.887 -11.869 1.00 91.81 142 GLU A O 1
ATOM 1141 N N . LYS A 1 143 ? 20.575 -6.268 -11.810 1.00 92.44 143 LYS A N 1
ATOM 1142 C CA . LYS A 1 143 ? 20.090 -5.916 -10.462 1.00 92.44 143 LYS A CA 1
ATOM 1143 C C . LYS A 1 143 ? 19.828 -4.411 -10.303 1.00 92.44 143 LYS A C 1
ATOM 1145 O O . LYS A 1 143 ? 20.109 -3.824 -9.260 1.00 92.44 143 LYS A O 1
ATOM 1150 N N . LYS A 1 144 ? 19.284 -3.784 -11.349 1.00 94.19 144 LYS A N 1
ATOM 1151 C CA . LYS A 1 144 ? 18.964 -2.349 -11.384 1.00 94.19 144 LYS A CA 1
ATOM 1152 C C . LYS A 1 144 ? 17.462 -2.125 -11.458 1.00 94.19 144 LYS A C 1
ATOM 1154 O O . LYS A 1 144 ? 16.729 -2.904 -12.066 1.00 94.19 144 LYS A O 1
ATOM 1159 N N . ILE A 1 145 ? 17.025 -1.017 -10.869 1.00 94.81 145 ILE A N 1
ATOM 1160 C CA . ILE A 1 145 ? 15.646 -0.538 -10.939 1.00 94.81 145 ILE A CA 1
ATOM 1161 C C . ILE A 1 145 ? 15.635 0.715 -11.808 1.00 94.81 145 ILE A C 1
ATOM 1163 O O . ILE A 1 145 ? 16.281 1.709 -11.479 1.00 94.81 145 ILE A O 1
ATOM 1167 N N . LEU A 1 146 ? 14.893 0.663 -12.909 1.00 93.88 146 LEU A N 1
ATOM 1168 C CA . LEU A 1 146 ? 14.692 1.797 -13.799 1.00 93.88 146 LEU A CA 1
ATOM 1169 C C . LEU A 1 146 ? 13.431 2.541 -13.364 1.00 93.88 146 LEU A C 1
ATOM 1171 O O . LEU A 1 146 ? 12.350 1.951 -13.268 1.00 93.88 146 LEU A O 1
ATOM 1175 N N . LYS A 1 147 ? 13.582 3.836 -13.084 1.00 94.31 147 LYS A N 1
ATOM 1176 C CA . LYS A 1 147 ? 12.488 4.722 -12.680 1.00 94.31 147 LYS A CA 1
ATOM 1177 C C . LYS A 1 147 ? 12.043 5.557 -13.884 1.00 94.31 147 LYS A C 1
ATOM 1179 O O . LYS A 1 147 ? 12.910 6.034 -14.616 1.00 94.31 147 LYS A O 1
ATOM 1184 N N . PRO A 1 148 ? 10.732 5.748 -14.098 1.00 93.88 148 PRO A N 1
ATOM 1185 C CA . PRO A 1 148 ? 10.252 6.630 -15.154 1.00 93.88 148 PRO A CA 1
ATOM 1186 C C . PRO A 1 148 ? 10.642 8.084 -14.850 1.00 93.88 148 PRO A C 1
ATOM 1188 O O . PRO A 1 148 ? 10.550 8.523 -13.705 1.00 93.88 148 PRO A O 1
ATOM 1191 N N . THR A 1 149 ? 11.081 8.816 -15.874 1.00 94.12 149 THR A N 1
ATOM 1192 C CA . THR A 1 149 ? 11.449 10.244 -15.776 1.00 94.12 149 THR A CA 1
ATOM 1193 C C . THR A 1 149 ? 10.394 11.155 -16.399 1.00 94.12 149 THR A C 1
ATOM 1195 O O . THR A 1 149 ? 10.277 12.307 -16.002 1.00 94.12 149 THR A O 1
ATOM 1198 N N . ASP A 1 150 ? 9.615 10.643 -17.354 1.00 96.06 150 ASP A N 1
ATOM 1199 C CA . ASP A 1 150 ? 8.563 11.408 -18.024 1.00 96.06 150 ASP A CA 1
ATOM 1200 C C . ASP A 1 150 ? 7.448 11.788 -17.035 1.00 96.06 150 ASP A C 1
ATOM 1202 O O . ASP A 1 150 ? 6.855 10.925 -16.377 1.00 96.06 150 ASP A O 1
A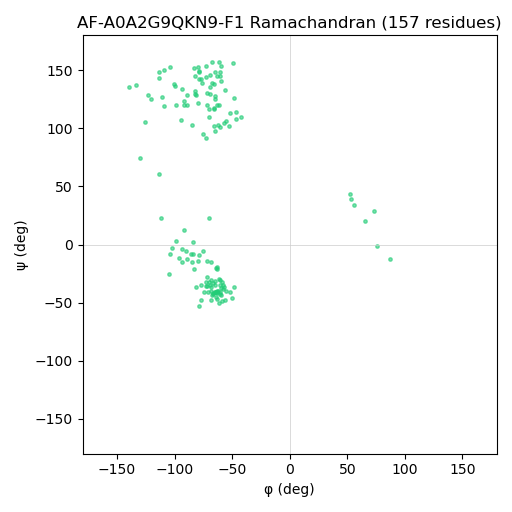TOM 1206 N N . GLU A 1 151 ? 7.145 13.083 -16.959 1.00 94.75 151 GLU A N 1
ATOM 1207 C CA . GLU A 1 151 ? 6.129 13.667 -16.081 1.00 94.75 151 GLU A CA 1
ATOM 1208 C C . GLU A 1 151 ? 4.747 13.048 -16.308 1.00 94.75 151 GLU A C 1
ATOM 1210 O O . GLU A 1 151 ? 4.010 12.793 -15.354 1.00 94.75 151 GLU A O 1
ATOM 1215 N N . ARG A 1 152 ? 4.407 12.728 -17.565 1.00 94.38 152 ARG A N 1
ATOM 1216 C CA . ARG A 1 152 ? 3.118 12.104 -17.905 1.00 94.38 152 ARG A CA 1
ATOM 1217 C C . ARG A 1 152 ? 2.988 10.713 -17.301 1.00 94.38 152 ARG A C 1
ATOM 1219 O O . ARG A 1 152 ? 1.924 10.345 -16.804 1.00 94.38 152 ARG A O 1
ATOM 1226 N N . LEU A 1 153 ? 4.072 9.940 -17.327 1.00 92.06 153 LEU A N 1
ATOM 1227 C CA . LEU A 1 153 ? 4.106 8.603 -16.739 1.00 92.06 153 LEU A CA 1
ATOM 1228 C C . LEU A 1 153 ? 4.071 8.678 -15.215 1.00 92.06 153 LEU A C 1
ATOM 1230 O O . LEU A 1 153 ? 3.347 7.907 -14.588 1.00 92.06 153 LEU A O 1
ATOM 1234 N N . LEU A 1 154 ? 4.802 9.623 -14.623 1.00 92.88 154 LEU A N 1
ATOM 1235 C CA . LEU A 1 154 ? 4.768 9.854 -13.182 1.00 92.88 154 LEU A CA 1
ATOM 1236 C C . LEU A 1 154 ? 3.347 10.185 -12.712 1.00 92.88 154 LEU A C 1
ATOM 1238 O O . LEU A 1 154 ? 2.858 9.522 -11.800 1.00 92.88 154 LEU A O 1
ATOM 1242 N N . ALA A 1 155 ? 2.658 11.108 -13.391 1.00 92.81 155 ALA A N 1
ATOM 1243 C CA . ALA A 1 155 ? 1.266 11.451 -13.103 1.00 92.81 155 ALA A CA 1
ATOM 1244 C C . ALA A 1 155 ? 0.318 10.250 -13.275 1.00 92.81 155 ALA A C 1
ATOM 1246 O O . ALA A 1 155 ? -0.561 10.016 -12.446 1.00 92.81 155 ALA A O 1
ATOM 1247 N N . TYR A 1 156 ? 0.512 9.440 -14.320 1.00 93.06 156 TYR A N 1
ATOM 1248 C CA . TYR A 1 156 ? -0.304 8.247 -14.551 1.00 93.06 156 TYR A CA 1
ATOM 1249 C C . TYR A 1 156 ? -0.167 7.206 -13.430 1.00 93.06 156 TYR A C 1
ATOM 1251 O O . TYR A 1 156 ? -1.166 6.603 -13.026 1.00 93.06 156 TYR A O 1
ATOM 1259 N N . TYR A 1 157 ? 1.049 6.974 -12.925 1.00 90.94 157 TYR A N 1
ATOM 1260 C CA . TYR A 1 157 ? 1.301 5.984 -11.874 1.00 90.94 157 TYR A CA 1
ATOM 1261 C C . TYR A 1 157 ? 1.038 6.505 -10.454 1.00 90.94 157 TYR A C 1
ATOM 1263 O O . TYR A 1 157 ? 0.803 5.679 -9.571 1.00 90.94 157 TYR A O 1
ATOM 1271 N N . SER A 1 158 ? 1.035 7.826 -10.235 1.00 87.44 158 SER A N 1
ATOM 1272 C CA . SER A 1 158 ? 0.681 8.446 -8.949 1.00 87.44 158 SER A CA 1
ATOM 1273 C C . SER A 1 158 ? -0.825 8.665 -8.747 1.00 87.44 158 SER A C 1
ATOM 1275 O O . SER A 1 158 ? -1.246 8.885 -7.614 1.00 87.44 158 SER A O 1
ATOM 1277 N N . SER A 1 159 ? -1.627 8.577 -9.817 1.00 83.19 159 SER A N 1
ATOM 1278 C CA . SER A 1 159 ? -3.099 8.696 -9.787 1.00 83.19 159 SER A CA 1
ATOM 1279 C C . SER A 1 159 ? -3.823 7.405 -9.384 1.00 83.19 159 SER A C 1
ATOM 1281 O O . SER A 1 159 ? -3.418 6.309 -9.852 1.00 83.19 159 SER A O 1
#

Sequence (159 aa):
MEMPGSMEAGLEVPPLESGPKDKAHEPKDNKTDTQNKFCQTCFISLAEILCKPVPFFMRGKPIPKRMLPPEDLVKYYTDAEKRGYLADPIKVDEARKQLALKYGYILPDITKDELYEMLCQRKDPRQMFFGLAPGWVINMTEKKILKPTDERLLAYYSS

Mean predicted aligned error: 12.09 Å

Secondary structure (DSSP, 8-state):
-PPPPPP-----PPP------------GGGGTGGGT----B---S-HHHHH-HHHHHTTTPPPPPPPPPPHHHHHHHH-TTTTBTTS-HHHHHHHHHHHHHHHTPPPP-GGG-TTHHHHH----TT--BTTB-TT-EEETTTTEEEPP--HHHHHHHH-